Protein AF-A0A4Q4WMJ7-F1 (afdb_monomer)

Solvent-accessible surface area (backbone atoms only — not comparable to full-atom values): 8637 Å² total; per-residue (Å²): 138,85,89,53,65,70,55,54,54,48,56,70,36,98,83,38,89,65,70,65,58,75,47,36,49,35,63,39,84,50,97,87,51,72,43,88,74,19,47,48,56,62,71,62,38,52,53,53,48,64,71,49,46,62,80,73,60,49,77,90,40,89,56,50,65,62,46,46,52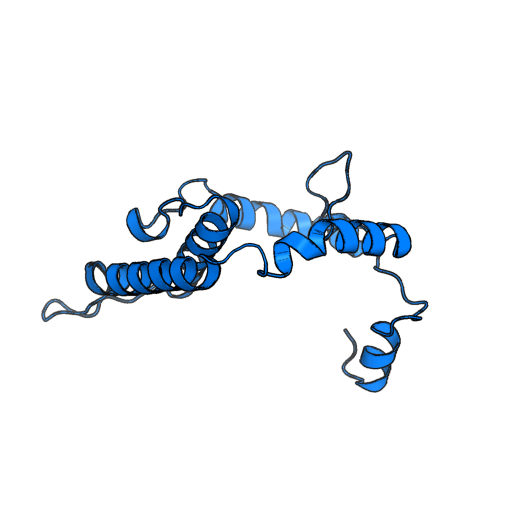,51,42,53,52,48,51,52,48,42,42,60,78,70,36,62,57,53,98,91,44,84,37,86,73,64,60,71,60,49,51,51,26,49,49,54,24,34,54,31,20,68,74,70,77,44,55,77,44,23,58,76,72,69,42,66,82,79,42,58,63,60,52,50,64,66,45,46,64,54,32,52,53,53,32,75,51,134

Structure (mmCIF, N/CA/C/O backbone):
data_AF-A0A4Q4WMJ7-F1
#
_entry.id   AF-A0A4Q4WMJ7-F1
#
loop_
_atom_site.group_PDB
_atom_site.id
_atom_site.type_symbol
_atom_site.label_atom_id
_atom_site.label_alt_id
_atom_site.label_comp_id
_atom_site.label_asym_id
_atom_site.label_entity_id
_atom_site.label_seq_id
_atom_site.pdbx_PDB_ins_code
_atom_site.Cartn_x
_atom_site.Cartn_y
_atom_site.Cartn_z
_atom_site.occupancy
_atom_site.B_iso_or_equiv
_atom_site.auth_seq_id
_atom_site.auth_comp_id
_atom_site.auth_asym_id
_atom_site.auth_atom_id
_atom_site.pdbx_PDB_model_num
ATOM 1 N N . MET A 1 1 ? 7.422 20.428 -10.369 1.00 60.09 1 MET A N 1
ATOM 2 C CA . MET A 1 1 ? 6.353 19.705 -11.099 1.00 60.09 1 MET A CA 1
ATOM 3 C C . MET A 1 1 ? 5.682 20.696 -12.046 1.00 60.09 1 MET A C 1
ATOM 5 O O . MET A 1 1 ? 5.593 21.856 -11.673 1.00 60.09 1 MET A O 1
ATOM 9 N N . THR A 1 2 ? 5.298 20.293 -13.261 1.00 87.50 2 THR A N 1
ATOM 10 C CA . THR A 1 2 ? 4.587 21.162 -14.227 1.00 87.50 2 THR A CA 1
ATOM 11 C C . THR A 1 2 ? 3.075 20.984 -14.086 1.00 87.50 2 THR A C 1
ATOM 13 O O . THR A 1 2 ? 2.624 19.895 -13.742 1.00 87.50 2 THR A O 1
ATOM 16 N N . ASP A 1 3 ? 2.302 22.025 -14.371 1.00 93.94 3 ASP A N 1
ATOM 17 C CA . ASP A 1 3 ? 0.836 22.036 -14.419 1.00 93.94 3 ASP A CA 1
ATOM 18 C C . ASP A 1 3 ? 0.285 22.013 -15.861 1.00 93.94 3 ASP A C 1
ATOM 20 O O . ASP A 1 3 ? -0.927 22.032 -16.064 1.00 93.94 3 ASP A O 1
ATOM 24 N N . TYR A 1 4 ? 1.152 21.940 -16.881 1.00 96.12 4 TYR A N 1
ATOM 25 C CA . TYR A 1 4 ? 0.746 22.028 -18.283 1.00 96.12 4 TYR A CA 1
ATOM 26 C C . TYR A 1 4 ? 0.245 20.675 -18.827 1.00 96.12 4 TYR A C 1
ATOM 28 O O . TYR A 1 4 ? 1.054 19.763 -19.045 1.00 96.12 4 TYR A O 1
ATOM 36 N N . PRO A 1 5 ? -1.054 20.519 -19.161 1.00 95.19 5 PRO A N 1
ATOM 37 C CA . PRO A 1 5 ? -1.620 19.209 -19.493 1.00 95.19 5 PRO A CA 1
ATOM 38 C C . PRO A 1 5 ? -1.005 18.567 -20.738 1.00 95.19 5 PRO A C 1
ATOM 40 O O . PRO A 1 5 ? -0.838 17.348 -20.801 1.00 95.19 5 PRO A O 1
ATOM 43 N N . LYS A 1 6 ? -0.629 19.375 -21.742 1.00 94.19 6 LYS A N 1
ATOM 44 C CA . LYS A 1 6 ? 0.009 18.837 -22.953 1.00 94.19 6 LYS A CA 1
ATOM 45 C C . LYS A 1 6 ? 1.394 18.269 -22.653 1.00 94.19 6 LYS A C 1
ATOM 47 O O . LYS A 1 6 ? 1.765 17.274 -23.267 1.00 94.19 6 LYS A O 1
ATOM 52 N N . LEU A 1 7 ? 2.138 18.873 -21.722 1.00 93.12 7 LEU A N 1
ATOM 53 C CA . LEU A 1 7 ? 3.448 18.363 -21.327 1.00 93.12 7 LEU A CA 1
ATOM 54 C C . LEU A 1 7 ? 3.297 17.057 -20.549 1.00 93.12 7 LEU A C 1
ATOM 56 O O . LEU A 1 7 ? 3.963 16.096 -20.908 1.00 93.12 7 LEU A O 1
ATOM 60 N N . ILE A 1 8 ? 2.358 16.979 -19.600 1.00 93.00 8 ILE A N 1
ATOM 61 C CA . ILE A 1 8 ? 2.040 15.733 -18.876 1.00 93.00 8 ILE A CA 1
ATOM 62 C C . ILE A 1 8 ? 1.688 14.608 -19.860 1.00 93.00 8 ILE A C 1
ATOM 64 O O . ILE A 1 8 ? 2.243 13.512 -19.795 1.00 93.00 8 ILE A O 1
ATOM 68 N N . ARG A 1 9 ? 0.816 14.891 -20.838 1.00 92.56 9 ARG A N 1
ATOM 69 C CA . ARG A 1 9 ? 0.464 13.922 -21.885 1.00 92.56 9 ARG A CA 1
ATOM 70 C C . ARG A 1 9 ? 1.684 13.482 -22.698 1.00 92.56 9 ARG A C 1
ATOM 72 O O . ARG A 1 9 ? 1.782 12.307 -23.040 1.00 92.56 9 ARG A O 1
ATOM 79 N N . ASN A 1 10 ? 2.580 14.409 -23.033 1.00 92.19 10 ASN A N 1
ATOM 80 C CA . ASN A 1 10 ? 3.783 14.104 -23.799 1.00 92.19 10 ASN A CA 1
ATOM 81 C C . ASN A 1 10 ? 4.748 13.219 -22.994 1.00 92.19 10 ASN A C 1
ATOM 83 O O . ASN A 1 10 ? 5.159 12.164 -23.480 1.00 92.19 10 ASN A O 1
ATOM 87 N N . THR A 1 11 ? 5.039 13.595 -21.744 1.00 92.06 11 THR A N 1
ATOM 88 C CA . THR A 1 11 ? 5.970 12.864 -20.872 1.00 92.06 11 THR A CA 1
ATOM 89 C C . THR A 1 11 ? 5.471 11.463 -20.535 1.00 92.06 11 THR A C 1
ATOM 91 O O . THR A 1 11 ? 6.287 10.557 -20.402 1.00 92.06 11 THR A O 1
ATOM 94 N N . SER A 1 12 ? 4.152 11.262 -20.445 1.00 90.31 12 SER A N 1
ATOM 95 C CA . SER A 1 12 ? 3.523 9.961 -20.172 1.00 90.31 12 SER A CA 1
ATOM 96 C C . SER A 1 12 ? 3.188 9.138 -21.426 1.00 90.31 12 SER A C 1
ATOM 98 O O . SER A 1 12 ? 2.535 8.101 -21.317 1.00 90.31 12 SER A O 1
ATOM 100 N N . SER A 1 13 ? 3.576 9.583 -22.626 1.00 91.06 13 SER A N 1
ATOM 101 C CA . SER A 1 13 ? 3.253 8.869 -23.868 1.00 91.06 13 SER A CA 1
ATOM 102 C C . SER A 1 13 ? 4.088 7.592 -24.054 1.00 91.06 13 SER A C 1
ATOM 104 O O . SER A 1 13 ? 5.240 7.522 -23.641 1.00 91.06 13 SER A O 1
ATOM 106 N N . VAL A 1 14 ? 3.530 6.588 -24.745 1.00 85.25 14 VAL A N 1
ATOM 107 C CA . VAL A 1 14 ? 4.175 5.272 -24.986 1.00 85.25 14 VAL A CA 1
ATOM 108 C C . VAL A 1 14 ? 5.529 5.379 -25.708 1.00 85.25 14 VAL A C 1
ATOM 110 O O . VAL A 1 14 ? 6.361 4.489 -25.597 1.00 85.25 14 VAL A O 1
ATOM 113 N N . ARG A 1 15 ? 5.760 6.460 -26.461 1.00 85.12 15 ARG A N 1
ATOM 114 C CA . ARG A 1 15 ? 7.013 6.715 -27.197 1.00 85.12 15 ARG A CA 1
ATOM 115 C C . ARG A 1 15 ? 7.745 7.954 -26.683 1.00 85.12 15 ARG A C 1
ATOM 117 O O . ARG A 1 15 ? 8.503 8.578 -27.420 1.00 85.12 15 ARG A O 1
ATOM 124 N N . SER A 1 16 ? 7.463 8.338 -25.442 1.00 89.25 16 SER A N 1
ATOM 125 C CA . SER A 1 16 ? 8.146 9.433 -24.772 1.00 89.25 16 SER A CA 1
ATOM 126 C C . SER A 1 16 ? 9.643 9.141 -24.693 1.00 89.25 16 SER A C 1
ATOM 128 O O . SER A 1 16 ? 10.052 8.035 -24.349 1.00 89.25 16 SER A O 1
ATOM 130 N N . THR A 1 17 ? 10.465 10.144 -24.989 1.00 89.06 17 THR A N 1
ATOM 131 C CA . THR A 1 17 ? 11.917 10.082 -24.765 1.00 89.06 17 THR A CA 1
ATOM 132 C C . THR A 1 17 ? 12.297 10.507 -23.346 1.00 89.06 17 THR A C 1
ATOM 134 O O . THR A 1 17 ? 13.477 10.506 -23.000 1.00 89.06 17 THR A O 1
ATOM 137 N N . TYR A 1 18 ? 11.324 10.915 -22.523 1.00 89.38 18 TYR A N 1
ATOM 138 C CA . TYR A 1 18 ? 11.565 11.254 -21.125 1.00 89.38 18 TYR A CA 1
ATOM 139 C C . TYR A 1 18 ? 11.767 9.981 -20.309 1.00 89.38 18 TYR A C 1
ATOM 141 O O . TYR A 1 18 ? 10.935 9.077 -20.333 1.00 89.38 18 TYR A O 1
ATOM 149 N N . VAL A 1 19 ? 12.853 9.948 -19.541 1.00 90.06 19 VAL A N 1
ATOM 150 C CA . VAL A 1 19 ? 13.189 8.840 -18.642 1.00 90.06 19 VAL A CA 1
ATOM 151 C C . VAL A 1 19 ? 12.987 9.238 -17.184 1.00 90.06 19 VAL A C 1
ATOM 153 O O . VAL A 1 19 ? 12.949 10.422 -16.838 1.00 90.06 19 VAL A O 1
ATOM 156 N N . ARG A 1 20 ? 12.885 8.237 -16.307 1.00 90.12 20 ARG A N 1
ATOM 157 C CA . ARG A 1 20 ? 12.856 8.461 -14.858 1.00 90.12 20 ARG A CA 1
ATOM 158 C C . ARG A 1 20 ? 14.174 9.077 -14.380 1.00 90.12 20 ARG A C 1
ATOM 160 O O . ARG A 1 20 ? 15.266 8.632 -14.747 1.00 90.12 20 ARG A O 1
ATOM 167 N N . SER A 1 21 ? 14.063 10.100 -13.538 1.00 90.69 21 SER A N 1
ATOM 168 C CA . SER A 1 21 ? 15.205 10.809 -12.957 1.00 90.69 21 SER A CA 1
ATOM 169 C C . SER A 1 21 ? 15.998 9.933 -11.979 1.00 90.69 21 SER A C 1
ATOM 171 O O . SER A 1 21 ? 15.528 8.883 -11.540 1.00 90.69 21 SER A O 1
ATOM 173 N N . GLY A 1 22 ? 17.204 10.389 -11.616 1.00 90.38 22 GLY A N 1
ATOM 174 C CA . GLY A 1 22 ? 18.026 9.764 -10.570 1.00 90.38 22 GLY A CA 1
ATOM 175 C C . GLY A 1 22 ? 17.316 9.649 -9.222 1.00 90.38 22 GLY A C 1
ATOM 176 O O . GLY A 1 22 ? 17.499 8.650 -8.538 1.00 90.38 22 GLY A O 1
ATOM 177 N N . TRP A 1 23 ? 16.412 10.588 -8.932 1.00 91.69 23 TRP A N 1
ATOM 178 C CA . TRP A 1 23 ? 15.567 10.629 -7.735 1.00 91.69 23 TRP A CA 1
ATOM 179 C C . TRP A 1 23 ? 14.868 9.293 -7.430 1.00 91.69 23 TRP A C 1
ATOM 181 O O . TRP A 1 23 ? 14.808 8.871 -6.281 1.00 91.69 23 TRP A O 1
ATOM 191 N N . TYR A 1 24 ? 14.409 8.569 -8.460 1.00 91.88 24 TYR A N 1
ATOM 192 C CA . TYR A 1 24 ? 13.753 7.266 -8.283 1.00 91.88 24 TYR A CA 1
ATOM 193 C C . TYR A 1 24 ? 14.672 6.207 -7.654 1.00 91.88 24 TYR A C 1
ATOM 195 O O . TYR A 1 24 ? 14.183 5.280 -7.015 1.00 91.88 24 TYR A O 1
ATOM 203 N N . GLY A 1 25 ? 15.995 6.355 -7.774 1.00 91.50 25 GLY A N 1
ATOM 204 C CA . GLY A 1 25 ? 16.970 5.461 -7.148 1.00 91.50 25 GLY A CA 1
ATOM 205 C C . GLY A 1 25 ? 16.874 5.429 -5.621 1.00 91.50 25 GLY A C 1
ATOM 206 O O . GLY A 1 25 ? 17.217 4.418 -5.017 1.00 91.50 25 GLY A O 1
ATOM 207 N N . ALA A 1 26 ? 16.336 6.476 -4.989 1.00 91.50 26 ALA A N 1
ATOM 208 C CA . ALA A 1 26 ? 16.134 6.505 -3.544 1.00 91.50 26 ALA A CA 1
ATOM 209 C C . ALA A 1 26 ? 15.101 5.480 -3.047 1.00 91.50 26 ALA A C 1
ATOM 211 O O . ALA A 1 26 ? 15.145 5.083 -1.885 1.00 91.50 26 ALA A O 1
ATOM 212 N N . ALA A 1 27 ? 14.207 5.012 -3.925 1.00 90.31 27 ALA A N 1
ATOM 213 C CA . ALA A 1 27 ? 13.246 3.956 -3.615 1.00 90.31 27 ALA A CA 1
ATOM 214 C C . ALA A 1 27 ? 13.878 2.551 -3.570 1.00 90.31 27 ALA A C 1
ATOM 216 O O . ALA A 1 27 ? 13.170 1.568 -3.351 1.00 90.31 27 ALA A O 1
ATOM 217 N N . ARG A 1 28 ? 15.189 2.424 -3.815 1.00 90.69 28 ARG A N 1
ATOM 218 C CA . ARG A 1 28 ? 15.896 1.148 -3.745 1.00 90.69 28 ARG A CA 1
ATOM 219 C C . ARG A 1 28 ? 16.061 0.717 -2.285 1.00 90.69 28 ARG A C 1
ATOM 221 O O . ARG A 1 28 ? 16.773 1.363 -1.517 1.00 90.69 28 ARG A O 1
ATOM 228 N N . LEU A 1 29 ? 15.410 -0.390 -1.932 1.00 84.06 29 LEU A N 1
ATOM 229 C CA . LEU A 1 29 ? 15.462 -0.976 -0.590 1.00 84.06 29 LEU A CA 1
ATOM 230 C C . LEU A 1 29 ? 16.581 -2.021 -0.450 1.00 84.06 29 LEU A C 1
ATOM 232 O O . LEU A 1 29 ? 17.227 -2.078 0.592 1.00 84.06 29 LEU A O 1
ATOM 236 N N . ASP A 1 30 ? 16.837 -2.807 -1.501 1.00 86.94 30 ASP A N 1
ATOM 237 C CA . ASP A 1 30 ? 17.949 -3.761 -1.568 1.00 86.94 30 ASP A CA 1
ATOM 238 C C . ASP A 1 30 ? 19.190 -3.077 -2.176 1.00 86.94 30 ASP A C 1
ATOM 240 O O . ASP A 1 30 ? 19.086 -2.486 -3.247 1.00 86.94 30 ASP A O 1
ATOM 244 N N . PRO A 1 31 ? 20.374 -3.103 -1.540 1.00 85.94 31 PRO A N 1
ATOM 245 C CA . PRO A 1 31 ? 21.553 -2.414 -2.070 1.00 85.94 31 PRO A CA 1
ATOM 246 C C . PRO A 1 31 ? 22.082 -2.991 -3.395 1.00 85.94 31 PRO A C 1
ATOM 248 O O . PRO A 1 31 ? 22.813 -2.289 -4.099 1.00 85.94 31 PRO A O 1
ATOM 251 N N . TYR A 1 32 ? 21.737 -4.233 -3.733 1.00 90.94 32 TYR A N 1
ATOM 252 C CA . TYR A 1 32 ? 22.227 -4.961 -4.900 1.00 90.94 32 TYR A CA 1
ATOM 253 C C . TYR A 1 32 ? 21.237 -4.946 -6.065 1.00 90.94 32 TYR A C 1
ATOM 255 O O . TYR A 1 32 ? 21.671 -4.882 -7.216 1.00 90.94 32 TYR A O 1
ATOM 263 N N . ASP A 1 33 ? 19.934 -4.946 -5.776 1.00 90.50 33 ASP A N 1
ATOM 264 C CA . ASP A 1 33 ? 18.887 -5.098 -6.786 1.00 90.50 33 ASP A CA 1
ATOM 265 C C . ASP A 1 33 ? 17.890 -3.928 -6.824 1.00 90.50 33 ASP A C 1
ATOM 267 O O . ASP A 1 33 ? 17.468 -3.369 -5.811 1.00 90.50 33 ASP A O 1
ATOM 271 N N . ASP A 1 34 ? 17.467 -3.564 -8.038 1.00 92.38 34 ASP A N 1
ATOM 272 C CA . ASP A 1 34 ? 16.397 -2.590 -8.245 1.00 92.38 34 ASP A CA 1
ATOM 273 C C . ASP A 1 34 ? 15.012 -3.235 -8.148 1.00 92.38 34 ASP A C 1
ATOM 275 O O . ASP A 1 34 ? 14.746 -4.300 -8.706 1.00 92.38 34 ASP A O 1
ATOM 279 N N . ILE A 1 35 ? 14.083 -2.513 -7.521 1.00 92.44 35 ILE A N 1
ATOM 280 C CA . ILE A 1 35 ? 12.660 -2.854 -7.527 1.00 92.44 35 ILE A CA 1
ATOM 281 C C . ILE A 1 35 ? 11.924 -2.059 -8.607 1.00 92.44 35 ILE A C 1
ATOM 283 O O . ILE A 1 35 ? 12.432 -1.079 -9.152 1.00 92.44 35 ILE A O 1
ATOM 287 N N . MET A 1 36 ? 10.670 -2.426 -8.884 1.00 93.00 36 MET A N 1
ATOM 288 C CA . MET A 1 36 ? 9.836 -1.742 -9.884 1.00 93.00 36 MET A CA 1
ATOM 289 C C . MET A 1 36 ? 9.760 -0.211 -9.676 1.00 93.00 36 MET A C 1
ATOM 291 O O . MET A 1 36 ? 9.677 0.555 -10.641 1.00 93.00 36 MET A O 1
ATOM 295 N N . ALA A 1 37 ? 9.813 0.241 -8.419 1.00 91.50 37 ALA A N 1
ATOM 296 C CA . ALA A 1 37 ? 9.798 1.657 -8.060 1.00 91.50 37 ALA A CA 1
ATOM 297 C C . ALA A 1 37 ? 11.125 2.383 -8.360 1.00 91.50 37 ALA A C 1
ATOM 299 O O . ALA A 1 37 ? 11.083 3.537 -8.784 1.00 91.50 37 ALA A O 1
ATOM 300 N N . SER A 1 38 ? 12.279 1.724 -8.196 1.00 93.56 38 SER A N 1
ATOM 301 C CA . SER A 1 38 ? 13.606 2.332 -8.385 1.00 93.56 38 SER A CA 1
ATOM 302 C C . SER A 1 38 ? 14.194 2.136 -9.783 1.00 93.56 38 SER A C 1
ATOM 304 O O . SER A 1 38 ? 15.064 2.902 -10.197 1.00 93.56 38 SER A O 1
ATOM 306 N N . LEU A 1 39 ? 13.696 1.156 -10.544 1.00 94.31 39 LEU A N 1
ATOM 307 C CA . LEU A 1 39 ? 14.190 0.830 -11.880 1.00 94.31 39 LEU A CA 1
ATOM 308 C C . LEU A 1 39 ? 13.916 1.968 -12.880 1.00 94.31 39 LEU A C 1
ATOM 310 O O . LEU A 1 39 ? 12.767 2.338 -13.145 1.00 94.31 39 LEU A O 1
ATOM 314 N N . ARG A 1 40 ? 14.997 2.529 -13.438 1.00 92.56 40 ARG A N 1
ATOM 315 C CA . ARG A 1 40 ? 14.967 3.701 -14.337 1.00 92.56 40 ARG A CA 1
ATOM 316 C C . ARG A 1 40 ? 15.062 3.352 -15.819 1.00 92.56 40 ARG A C 1
ATOM 318 O O . ARG A 1 40 ? 14.545 4.106 -16.645 1.00 92.56 40 ARG A O 1
ATOM 325 N N . ASP A 1 41 ? 15.720 2.242 -16.152 1.00 92.19 41 ASP A N 1
ATOM 326 C CA . ASP A 1 41 ? 15.789 1.757 -17.529 1.00 92.19 41 ASP A CA 1
ATOM 327 C C . ASP A 1 41 ? 14.384 1.365 -17.997 1.00 92.19 41 ASP A C 1
ATOM 329 O O . ASP A 1 41 ? 13.739 0.500 -17.406 1.00 92.19 41 ASP A O 1
ATOM 333 N N . THR A 1 42 ? 13.886 2.041 -19.032 1.00 91.00 42 THR A N 1
ATOM 334 C CA . THR A 1 42 ? 12.486 1.907 -19.459 1.00 91.00 42 THR A CA 1
ATOM 335 C C . THR A 1 42 ? 12.199 0.523 -20.036 1.00 91.00 42 THR A C 1
ATOM 337 O O . THR A 1 42 ? 11.159 -0.054 -19.734 1.00 91.00 42 THR A O 1
ATOM 340 N N . ALA A 1 43 ? 13.133 -0.056 -20.796 1.00 92.00 43 ALA A N 1
ATOM 341 C CA . ALA A 1 43 ? 12.943 -1.376 -21.392 1.00 92.00 43 ALA A CA 1
ATOM 342 C C . ALA A 1 43 ? 12.932 -2.483 -20.323 1.00 92.00 43 ALA A C 1
ATOM 344 O O . ALA A 1 43 ? 12.083 -3.377 -20.348 1.00 92.00 43 ALA A O 1
ATOM 345 N N . ALA A 1 44 ? 13.842 -2.413 -19.350 1.00 94.00 44 ALA A N 1
ATOM 346 C CA . ALA A 1 44 ? 13.877 -3.312 -18.205 1.00 94.00 44 ALA A CA 1
ATOM 347 C C . ALA A 1 44 ? 12.644 -3.126 -17.312 1.00 94.00 44 ALA A C 1
ATOM 349 O O . ALA A 1 44 ? 12.063 -4.115 -16.861 1.00 94.00 44 ALA A O 1
ATOM 350 N N . HIS A 1 45 ? 12.212 -1.879 -17.100 1.00 93.94 45 HIS A N 1
ATOM 351 C CA . HIS A 1 45 ? 10.998 -1.554 -16.360 1.00 93.94 45 HIS A CA 1
ATOM 352 C C . HIS A 1 45 ? 9.761 -2.168 -17.024 1.00 93.94 45 HIS A C 1
ATOM 354 O O . HIS A 1 45 ? 9.001 -2.877 -16.367 1.00 93.94 45 HIS A O 1
ATOM 360 N N . ASP A 1 46 ? 9.573 -1.974 -18.327 1.00 92.56 46 ASP A N 1
ATOM 361 C CA . ASP A 1 46 ? 8.441 -2.550 -19.057 1.00 92.56 46 ASP A CA 1
ATOM 362 C C . ASP A 1 46 ? 8.469 -4.078 -19.039 1.00 92.56 46 ASP A C 1
ATOM 364 O O . ASP A 1 46 ? 7.434 -4.717 -18.843 1.00 92.56 46 ASP A O 1
ATOM 368 N N . LYS A 1 47 ? 9.660 -4.679 -19.146 1.00 94.81 47 LYS A N 1
ATOM 369 C CA . LYS A 1 47 ? 9.834 -6.128 -19.011 1.00 94.81 47 LYS A CA 1
ATOM 370 C C . LYS A 1 47 ? 9.446 -6.628 -17.618 1.00 94.81 47 LYS A C 1
ATOM 372 O O . LYS A 1 47 ? 8.774 -7.653 -17.520 1.00 94.81 47 LYS A O 1
ATOM 377 N N . LEU A 1 48 ? 9.859 -5.948 -16.546 1.00 94.19 48 LEU A N 1
ATOM 378 C CA . LEU A 1 48 ? 9.503 -6.331 -15.175 1.00 94.19 48 LEU A CA 1
ATOM 379 C C . LEU A 1 48 ? 8.002 -6.143 -14.919 1.00 94.19 48 LEU A C 1
ATOM 381 O O . LEU A 1 48 ? 7.360 -7.045 -14.389 1.00 94.19 48 LEU A O 1
ATOM 385 N N . LYS A 1 49 ? 7.425 -5.033 -15.388 1.00 93.38 49 LYS A N 1
ATOM 386 C CA . LYS A 1 49 ? 5.985 -4.773 -15.314 1.00 93.38 49 LYS A CA 1
ATOM 387 C C . LYS A 1 49 ? 5.181 -5.841 -16.052 1.00 93.38 49 LYS A C 1
ATOM 389 O O . LYS A 1 49 ? 4.183 -6.313 -15.528 1.00 93.38 49 LYS A O 1
ATOM 394 N N . ALA A 1 50 ? 5.610 -6.249 -17.245 1.00 94.06 50 ALA A N 1
ATOM 395 C CA . ALA A 1 50 ? 4.940 -7.305 -18.000 1.00 94.06 50 ALA A CA 1
ATOM 396 C C . ALA A 1 50 ? 4.959 -8.653 -17.261 1.00 94.06 50 ALA A C 1
ATOM 398 O O . ALA A 1 50 ? 3.979 -9.389 -17.326 1.00 94.06 50 ALA A O 1
ATOM 399 N N . LYS A 1 51 ? 6.041 -8.960 -16.528 1.00 93.00 51 LYS A N 1
ATOM 400 C CA . LYS A 1 51 ? 6.137 -10.182 -15.714 1.00 93.00 51 LYS A CA 1
ATOM 401 C C . LYS A 1 51 ? 5.161 -10.191 -14.539 1.00 93.00 51 LYS A C 1
ATOM 403 O O . LYS A 1 51 ? 4.631 -11.248 -14.232 1.00 93.00 51 LYS A O 1
ATOM 408 N N . THR A 1 52 ? 4.938 -9.048 -13.891 1.00 91.00 52 THR A N 1
ATOM 409 C CA . THR A 1 52 ? 4.066 -8.957 -12.707 1.00 91.00 52 THR A CA 1
ATOM 410 C C . THR A 1 52 ? 2.620 -8.597 -13.046 1.00 91.00 52 THR A C 1
ATOM 412 O O . THR A 1 52 ? 1.734 -8.810 -12.228 1.00 91.00 52 THR A O 1
ATOM 415 N N . ALA A 1 53 ? 2.344 -8.080 -14.249 1.00 90.06 53 ALA A N 1
ATOM 416 C CA . ALA A 1 53 ? 1.021 -7.595 -14.651 1.00 90.06 53 ALA A CA 1
ATOM 417 C C . ALA A 1 53 ? -0.101 -8.627 -14.476 1.00 90.06 53 ALA A C 1
ATOM 419 O O . ALA A 1 53 ? -1.234 -8.244 -14.199 1.00 90.06 53 ALA A O 1
ATOM 420 N N . PHE A 1 54 ? 0.208 -9.914 -14.638 1.00 85.44 54 PHE A N 1
ATOM 421 C CA . PHE A 1 54 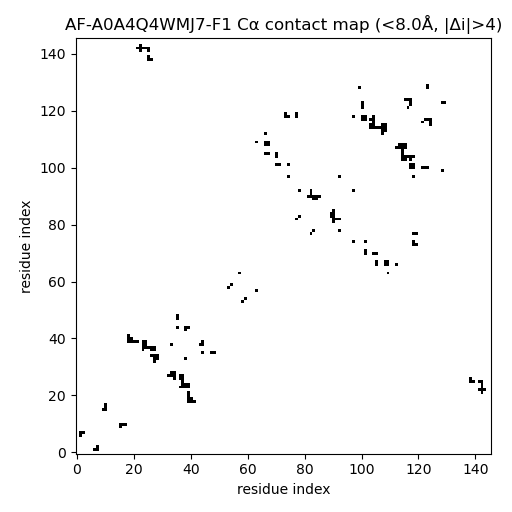? -0.762 -10.991 -14.485 1.00 85.44 54 PHE A CA 1
ATOM 422 C C . PHE A 1 54 ? -1.301 -11.094 -13.052 1.00 85.44 54 PHE A C 1
ATOM 424 O O . PHE A 1 54 ? -2.515 -11.164 -12.868 1.00 85.44 54 PHE A O 1
ATOM 431 N N . ASP A 1 55 ? -0.428 -10.981 -12.049 1.00 81.12 55 ASP A N 1
ATOM 432 C CA . ASP A 1 55 ? -0.813 -11.048 -10.633 1.00 81.12 55 ASP A CA 1
ATOM 433 C C . ASP A 1 55 ? -1.697 -9.857 -10.228 1.00 81.12 55 ASP A C 1
ATOM 435 O O . ASP A 1 55 ? -2.588 -9.979 -9.390 1.00 81.12 55 ASP A O 1
ATOM 439 N N . TYR A 1 56 ? -1.509 -8.708 -10.884 1.00 82.88 56 TYR A N 1
ATOM 440 C CA . TYR A 1 56 ? -2.323 -7.505 -10.680 1.00 82.88 56 TYR A CA 1
ATOM 441 C C . TYR A 1 56 ? -3.575 -7.442 -11.566 1.00 82.88 56 TYR A C 1
ATOM 443 O O . TYR A 1 56 ? -4.382 -6.526 -11.412 1.00 82.88 56 TYR A O 1
ATOM 451 N N . ALA A 1 57 ? -3.767 -8.386 -12.493 1.00 83.19 57 ALA A N 1
ATOM 452 C CA . ALA A 1 57 ? -4.932 -8.397 -13.378 1.00 83.19 57 ALA A CA 1
ATOM 453 C C . ALA A 1 57 ? -6.209 -8.885 -12.674 1.00 83.19 57 ALA A C 1
ATOM 455 O O . ALA A 1 57 ? -7.294 -8.772 -13.242 1.00 83.19 57 ALA A O 1
ATOM 456 N N . GLY A 1 58 ? -6.091 -9.482 -11.481 1.00 76.12 58 GLY A N 1
ATOM 457 C CA . GLY A 1 58 ? -7.211 -9.995 -10.681 1.00 76.12 58 GLY A CA 1
ATOM 458 C C . GLY A 1 58 ? -7.910 -11.233 -11.258 1.00 76.12 58 GLY A C 1
ATOM 459 O O . GLY A 1 58 ? -8.634 -11.910 -10.537 1.00 76.12 58 GLY A O 1
ATOM 460 N N . LYS A 1 59 ? -7.664 -11.576 -12.529 1.00 80.81 59 LYS A N 1
ATOM 461 C CA . LYS A 1 59 ? -8.324 -12.680 -13.243 1.00 80.81 59 LYS A CA 1
ATOM 462 C C . LYS A 1 59 ? -8.142 -14.042 -12.566 1.00 80.81 59 LYS A C 1
ATOM 464 O O . LYS A 1 59 ? -9.077 -14.834 -12.550 1.00 80.81 59 LYS A O 1
ATOM 469 N N . GLU A 1 60 ? -6.974 -14.290 -11.982 1.00 81.94 60 GLU A N 1
ATOM 470 C CA . GLU A 1 60 ? -6.675 -15.538 -11.265 1.00 81.94 60 GLU A CA 1
ATOM 471 C C . GLU A 1 60 ? -6.950 -15.456 -9.758 1.00 81.94 60 GLU A C 1
ATOM 473 O O . GLU A 1 60 ? -6.575 -16.358 -9.012 1.00 81.94 60 GLU A O 1
ATOM 478 N N . ASN A 1 61 ? -7.621 -14.399 -9.288 1.00 83.94 61 ASN A N 1
ATOM 479 C CA . ASN A 1 61 ? -8.051 -14.284 -7.899 1.00 83.94 61 ASN A CA 1
ATOM 480 C C . ASN A 1 61 ? -9.582 -14.158 -7.805 1.00 83.94 61 ASN A C 1
ATOM 482 O O . ASN A 1 61 ? -10.099 -13.072 -7.536 1.00 83.94 61 ASN A O 1
ATOM 486 N N . PRO A 1 62 ? -10.335 -15.265 -7.978 1.00 86.62 62 PRO A N 1
ATOM 487 C CA . PRO A 1 62 ? -11.793 -15.261 -7.831 1.00 86.62 62 PRO A CA 1
ATOM 488 C C . PRO A 1 62 ? -12.268 -14.814 -6.443 1.00 86.62 62 PRO A C 1
ATOM 490 O O . PRO A 1 62 ? -13.413 -14.406 -6.283 1.00 86.62 62 PRO A O 1
ATOM 493 N N . ALA A 1 63 ? -11.399 -14.905 -5.432 1.00 88.81 63 ALA A N 1
ATOM 494 C CA . ALA A 1 63 ? -11.689 -14.511 -4.060 1.00 88.81 63 ALA A CA 1
ATOM 495 C C . ALA A 1 63 ? -11.339 -13.042 -3.764 1.00 88.81 63 ALA A C 1
ATOM 497 O O . ALA A 1 63 ? -11.465 -12.627 -2.614 1.00 88.81 63 ALA A O 1
ATOM 498 N N . LEU A 1 64 ? -10.900 -12.259 -4.758 1.00 91.50 64 LEU A N 1
ATOM 499 C CA . LEU A 1 64 ? -10.457 -10.876 -4.568 1.00 91.50 64 LEU A CA 1
ATOM 500 C C . LEU A 1 64 ? -11.547 -10.012 -3.923 1.00 91.50 64 LEU A C 1
ATOM 502 O O . LEU A 1 64 ? -11.307 -9.412 -2.878 1.00 91.50 64 LEU A O 1
ATOM 506 N N . GLU A 1 65 ? -12.742 -9.989 -4.517 1.00 93.00 65 GLU A N 1
ATOM 507 C CA . GLU A 1 65 ? -13.877 -9.204 -4.013 1.00 93.00 65 GLU A CA 1
ATOM 508 C C . GLU A 1 65 ? -14.279 -9.663 -2.609 1.00 93.00 65 GLU A C 1
ATOM 510 O O . GLU A 1 65 ? -14.294 -8.862 -1.681 1.00 93.00 65 GLU A O 1
ATOM 515 N N . ALA A 1 66 ? -14.477 -10.971 -2.417 1.00 94.88 66 ALA A N 1
ATOM 516 C CA . ALA A 1 66 ? -14.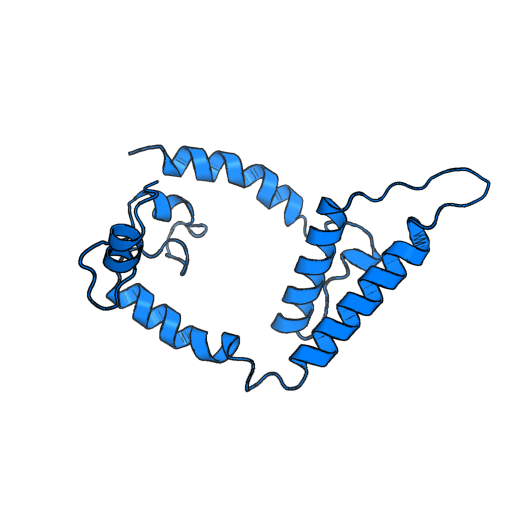839 -11.534 -1.117 1.00 94.88 66 ALA A CA 1
ATOM 517 C C . ALA A 1 66 ? -13.776 -11.269 -0.030 1.00 94.88 66 ALA A C 1
ATOM 519 O O . ALA A 1 66 ? -14.106 -11.073 1.139 1.00 94.88 66 ALA A O 1
ATOM 520 N N . GLY A 1 67 ? -12.493 -11.262 -0.403 1.00 95.38 67 GLY A N 1
ATOM 521 C CA . GLY A 1 67 ? -11.384 -10.949 0.492 1.00 95.38 67 GLY A CA 1
ATOM 522 C C . GLY A 1 67 ? -11.347 -9.476 0.894 1.00 95.38 67 GLY A C 1
ATOM 523 O O . GLY A 1 67 ? -11.047 -9.178 2.047 1.00 95.38 67 GLY A O 1
ATOM 524 N N . ILE A 1 68 ? -11.677 -8.559 -0.018 1.00 96.44 68 ILE A N 1
ATOM 525 C CA . ILE A 1 68 ? -11.816 -7.131 0.297 1.00 96.44 68 ILE A CA 1
ATOM 526 C C . ILE A 1 68 ? -13.051 -6.909 1.175 1.00 96.44 68 ILE A C 1
ATOM 528 O O . ILE A 1 68 ? -12.946 -6.244 2.206 1.00 96.44 68 ILE A O 1
ATOM 532 N N . ASP A 1 69 ? -14.188 -7.517 0.829 1.00 97.75 69 ASP A N 1
ATOM 533 C CA . ASP A 1 69 ? -15.433 -7.425 1.597 1.00 97.75 69 ASP A CA 1
ATOM 534 C C . ASP A 1 69 ? -15.242 -7.884 3.045 1.00 97.75 69 ASP A C 1
ATOM 536 O O . ASP A 1 69 ? -15.720 -7.231 3.978 1.00 97.75 69 ASP A O 1
ATOM 540 N N . SER A 1 70 ? -14.478 -8.961 3.264 1.00 97.38 70 SER A N 1
ATOM 541 C CA . SER A 1 70 ? -14.170 -9.419 4.619 1.00 97.38 70 SER A CA 1
ATOM 542 C C . SER A 1 70 ? -13.347 -8.392 5.404 1.00 97.38 70 SER A C 1
ATOM 544 O O . SER A 1 70 ? -13.590 -8.204 6.595 1.00 97.38 70 SER A O 1
ATOM 546 N N . GLN A 1 71 ? -12.413 -7.681 4.758 1.00 98.12 71 GLN A N 1
ATOM 547 C CA . GLN A 1 71 ? -11.650 -6.620 5.424 1.00 98.12 71 GLN A CA 1
ATOM 548 C C . GLN A 1 71 ? -12.492 -5.367 5.683 1.00 98.12 71 GLN A C 1
ATOM 550 O O . GLN A 1 71 ? -12.314 -4.719 6.714 1.00 98.12 71 GLN A O 1
ATOM 555 N N . VAL A 1 72 ? -13.437 -5.032 4.797 1.00 98.38 72 VAL A N 1
ATOM 556 C CA . VAL A 1 72 ? -14.398 -3.941 5.030 1.00 98.38 72 VAL A CA 1
ATOM 557 C C . VAL A 1 72 ? -15.272 -4.265 6.240 1.00 98.38 72 VAL A C 1
ATOM 559 O O . VAL A 1 72 ? -15.446 -3.418 7.118 1.00 98.38 72 VAL A O 1
ATOM 562 N N . ALA A 1 73 ? -15.768 -5.500 6.340 1.00 98.12 73 ALA A N 1
ATOM 563 C CA . ALA A 1 73 ? -16.509 -5.960 7.509 1.00 98.12 73 ALA A CA 1
ATOM 564 C C . ALA A 1 73 ? -15.660 -5.884 8.792 1.00 98.12 73 ALA A C 1
ATOM 566 O O . ALA A 1 73 ? -16.140 -5.370 9.803 1.00 98.12 73 ALA A O 1
ATOM 567 N N . GLY A 1 74 ? -14.391 -6.306 8.736 1.00 97.44 74 GLY A N 1
ATOM 568 C CA . GLY A 1 74 ? -13.446 -6.195 9.853 1.00 97.44 74 GLY A CA 1
ATOM 569 C C . GLY A 1 74 ? -13.191 -4.747 10.289 1.00 97.44 74 GLY A C 1
ATOM 570 O O . GLY A 1 74 ? -13.180 -4.447 11.481 1.00 97.44 74 GLY A O 1
ATOM 571 N N . MET A 1 75 ? -13.073 -3.814 9.340 1.00 98.12 75 MET A N 1
ATOM 572 C CA . MET A 1 75 ? -12.944 -2.382 9.632 1.00 98.12 75 MET A CA 1
ATOM 573 C C . MET A 1 75 ? -14.199 -1.827 10.320 1.00 98.12 75 MET A C 1
ATOM 575 O O . MET A 1 75 ? -14.096 -1.079 11.293 1.00 98.12 75 MET A O 1
ATOM 579 N N . VAL A 1 76 ? -15.393 -2.202 9.850 1.00 98.06 76 VAL A N 1
ATOM 580 C CA . VAL A 1 76 ? -16.660 -1.800 10.481 1.00 98.06 76 VAL A CA 1
ATOM 581 C C . VAL A 1 76 ? -16.761 -2.350 11.903 1.00 98.06 76 VAL A C 1
ATOM 583 O O . VAL A 1 76 ? -17.164 -1.621 12.812 1.00 98.06 76 VAL A O 1
ATOM 586 N N . ASP A 1 77 ? -16.388 -3.610 12.113 1.00 97.56 77 ASP A N 1
ATOM 587 C CA . ASP A 1 77 ? -16.376 -4.227 13.438 1.00 97.56 77 ASP A CA 1
ATOM 588 C C . ASP A 1 77 ? -15.385 -3.533 14.387 1.00 97.56 77 ASP A C 1
ATOM 590 O O . ASP A 1 77 ? -15.748 -3.163 15.502 1.00 97.56 77 ASP A O 1
ATOM 594 N N . TYR A 1 78 ? -14.172 -3.234 13.918 1.00 97.31 78 TYR A N 1
ATOM 595 C CA . TYR A 1 78 ? -13.182 -2.439 14.649 1.00 97.31 78 TYR A CA 1
ATOM 596 C C . TYR A 1 78 ? -13.740 -1.083 15.123 1.00 97.31 78 TYR A C 1
ATOM 598 O O . TYR A 1 78 ? -13.636 -0.739 16.307 1.00 97.31 78 TYR A O 1
ATOM 606 N N . ILE A 1 79 ? -14.415 -0.342 14.233 1.00 97.12 79 ILE A N 1
ATOM 607 C CA . ILE A 1 79 ? -15.077 0.925 14.583 1.00 97.12 79 ILE A CA 1
ATOM 608 C C . ILE A 1 79 ? -16.156 0.693 15.646 1.00 97.12 79 ILE A C 1
ATOM 610 O O . ILE A 1 79 ? -16.204 1.414 16.645 1.00 97.12 79 ILE A O 1
ATOM 614 N N . ARG A 1 80 ? -17.004 -0.327 15.467 1.00 96.44 80 ARG A N 1
ATOM 615 C CA . ARG A 1 80 ? -18.097 -0.646 16.399 1.00 96.44 80 ARG A CA 1
ATOM 616 C C . ARG A 1 80 ? -17.595 -0.998 17.794 1.00 96.44 80 ARG A C 1
ATOM 618 O O . ARG A 1 80 ? -18.145 -0.507 18.776 1.00 96.44 80 ARG A O 1
ATOM 625 N N . ARG A 1 81 ? -16.537 -1.805 17.885 1.00 94.88 81 ARG A N 1
ATOM 626 C CA . ARG A 1 81 ? -15.954 -2.251 19.156 1.00 94.88 81 ARG A CA 1
ATOM 627 C C . ARG A 1 81 ? -15.306 -1.112 19.942 1.00 94.88 81 ARG A C 1
ATOM 629 O O . ARG A 1 81 ? -15.396 -1.090 21.171 1.00 94.88 81 ARG A O 1
ATOM 636 N N . LYS A 1 82 ? -14.636 -0.174 19.262 1.00 93.94 82 LYS A N 1
ATOM 637 C CA . LYS A 1 82 ? -13.721 0.770 19.928 1.00 93.94 82 LYS A CA 1
ATOM 638 C C . LYS A 1 82 ? -14.102 2.249 19.822 1.00 93.94 82 LYS A C 1
ATOM 640 O O . LYS A 1 82 ? -13.732 3.014 20.710 1.00 93.94 82 LYS A O 1
ATOM 645 N N . TYR A 1 83 ? -14.852 2.658 18.804 1.00 95.38 83 TYR A N 1
ATOM 646 C CA . TYR A 1 83 ? -15.041 4.078 18.471 1.00 95.38 83 TYR A CA 1
ATOM 647 C C . TYR A 1 83 ? -16.499 4.541 18.460 1.00 95.38 83 TYR A C 1
ATOM 649 O O . TYR A 1 83 ? -16.776 5.708 18.197 1.00 95.38 83 TYR A O 1
ATOM 657 N N . VAL A 1 84 ? -17.448 3.667 18.800 1.00 95.19 84 VAL A N 1
ATOM 658 C CA . VAL A 1 84 ? -18.831 4.089 19.056 1.00 95.19 84 VAL A CA 1
ATOM 659 C C . VAL A 1 84 ? -18.879 4.856 20.374 1.00 95.19 84 VAL A C 1
ATOM 661 O O . VAL A 1 84 ? -18.614 4.299 21.442 1.00 95.19 84 VAL A O 1
ATOM 664 N N . SER A 1 85 ? -19.189 6.148 20.280 1.00 94.94 85 SER A N 1
ATOM 665 C CA . SER A 1 85 ? -19.432 7.024 21.427 1.00 94.94 85 SER A CA 1
ATOM 666 C C . SER A 1 85 ? -20.616 6.527 22.261 1.00 94.94 85 SER A C 1
ATOM 668 O O . SER A 1 85 ? -21.553 5.928 21.736 1.00 94.94 85 SER A O 1
ATOM 670 N N . SER A 1 86 ? -20.583 6.805 23.558 1.00 92.12 86 SER A N 1
ATOM 671 C CA . SER A 1 86 ? -21.626 6.432 24.519 1.00 92.12 86 SER A CA 1
ATOM 672 C C . SER A 1 86 ? -21.912 7.602 25.461 1.00 92.12 86 SER A C 1
ATOM 674 O O . SER A 1 86 ? -21.285 8.658 25.356 1.00 92.12 86 SER A O 1
ATOM 676 N N . ASP A 1 87 ? -22.815 7.411 26.424 1.00 92.50 87 ASP A N 1
ATOM 677 C CA . ASP A 1 87 ? -23.146 8.427 27.435 1.00 92.50 87 ASP A CA 1
ATOM 678 C C . ASP A 1 87 ? -21.934 8.861 28.282 1.00 92.50 87 ASP A C 1
ATOM 680 O O . ASP A 1 87 ? -21.941 9.933 28.882 1.00 92.50 87 ASP A O 1
ATOM 684 N N . SER A 1 88 ? -20.857 8.065 28.298 1.00 91.06 88 SER A N 1
ATOM 685 C CA . SER A 1 88 ? -19.584 8.421 28.936 1.00 91.06 88 SER A CA 1
ATOM 686 C C . SER A 1 88 ? -18.719 9.393 28.118 1.00 91.06 88 SER A C 1
ATOM 688 O O . SER A 1 88 ? -17.662 9.798 28.598 1.00 91.06 88 SER A O 1
ATOM 690 N N . GLY A 1 89 ? -19.130 9.764 26.8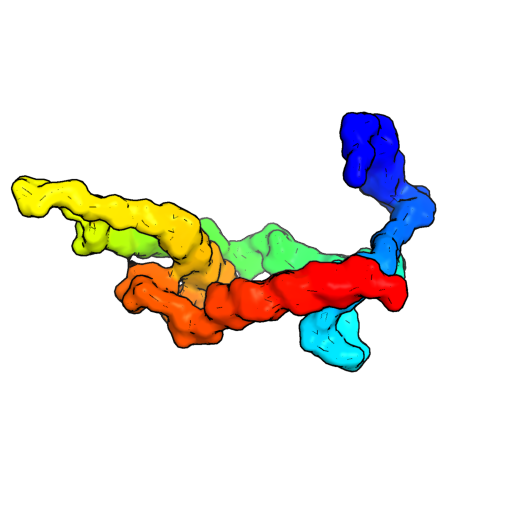99 1.00 93.31 89 GLY A N 1
ATOM 691 C CA . GLY A 1 89 ? -18.472 10.773 26.067 1.00 93.31 89 GLY A CA 1
ATOM 692 C C . GLY A 1 89 ? -18.044 10.296 24.669 1.00 93.31 89 GLY A C 1
ATOM 693 O O . GLY A 1 89 ? -18.231 9.130 24.301 1.00 93.31 89 GLY A O 1
ATOM 694 N N . PRO A 1 90 ? -17.471 11.209 23.859 1.00 94.75 90 PRO A N 1
ATOM 695 C CA . PRO A 1 90 ? -17.034 10.912 22.499 1.00 94.75 90 PRO A CA 1
ATOM 696 C C . PRO A 1 90 ? -15.803 9.996 22.470 1.00 94.75 90 PRO A C 1
ATOM 698 O O . PRO A 1 90 ? -14.882 10.151 23.270 1.00 94.75 90 PRO A O 1
ATOM 701 N N . ARG A 1 91 ? -15.753 9.080 21.495 1.00 95.75 91 ARG A N 1
ATOM 702 C CA . ARG A 1 91 ? -14.601 8.192 21.251 1.00 95.75 91 ARG A CA 1
ATOM 703 C C . ARG A 1 91 ? -13.987 8.497 19.876 1.00 95.75 91 ARG A C 1
ATOM 705 O O . ARG A 1 91 ? -14.400 7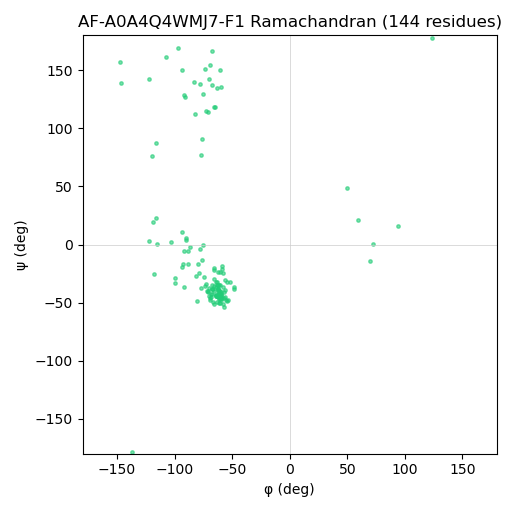.898 18.886 1.00 95.75 91 ARG A O 1
ATOM 712 N N . PRO A 1 92 ? -13.049 9.458 19.778 1.00 95.25 92 PRO A N 1
ATOM 713 C CA . PRO A 1 92 ? -12.511 9.893 18.492 1.00 95.25 92 PRO A CA 1
ATOM 714 C C . PRO A 1 92 ? -11.690 8.787 17.823 1.00 95.25 92 PRO A C 1
ATOM 716 O O . PRO A 1 92 ? -10.887 8.116 18.471 1.00 95.25 92 PRO A O 1
ATOM 719 N N . LEU A 1 93 ? -11.887 8.625 16.516 1.00 95.75 93 LEU A N 1
ATOM 720 C CA . LEU A 1 93 ? -11.148 7.693 15.670 1.00 95.75 93 LEU A CA 1
ATOM 721 C C . LEU A 1 93 ? -9.927 8.377 15.052 1.00 95.75 93 LEU A C 1
ATOM 723 O O . LEU A 1 93 ? -10.058 9.407 14.392 1.00 95.75 93 LEU A O 1
ATOM 727 N N . ASP A 1 94 ? -8.759 7.751 15.194 1.00 95.88 94 ASP A N 1
ATOM 728 C CA . ASP A 1 94 ? -7.592 8.050 14.362 1.00 95.88 94 ASP A CA 1
ATOM 729 C C . ASP A 1 94 ? -7.798 7.415 12.978 1.00 95.88 94 ASP A C 1
ATOM 731 O O . ASP A 1 94 ? -7.510 6.237 12.744 1.00 95.88 94 ASP A O 1
ATOM 735 N N . LEU A 1 95 ? -8.394 8.198 12.075 1.00 96.44 95 LEU A N 1
ATOM 736 C CA . LEU A 1 95 ? -8.728 7.749 10.728 1.00 96.44 95 LEU A CA 1
ATOM 737 C C . LEU A 1 95 ? -7.477 7.365 9.909 1.00 96.44 95 LEU A C 1
ATOM 739 O O . LEU A 1 95 ? -7.516 6.298 9.293 1.00 96.44 95 LEU A O 1
ATOM 743 N N . PRO A 1 96 ? -6.375 8.150 9.900 1.00 96.50 96 PRO A N 1
ATOM 744 C CA . PRO A 1 96 ? -5.132 7.748 9.240 1.00 96.50 96 PRO A CA 1
ATOM 745 C C . PRO A 1 96 ? -4.603 6.388 9.702 1.00 96.50 96 PRO A C 1
ATOM 747 O O . PRO A 1 96 ? -4.315 5.536 8.860 1.00 96.50 96 PRO A O 1
ATOM 750 N N . ARG A 1 97 ? -4.527 6.149 11.019 1.00 96.38 97 ARG A N 1
ATOM 751 C CA . ARG A 1 97 ? -4.007 4.881 11.556 1.00 96.38 97 ARG A CA 1
ATOM 752 C C . ARG A 1 97 ? -4.892 3.699 11.171 1.00 96.38 97 ARG A C 1
ATOM 754 O O . ARG A 1 97 ? -4.393 2.678 10.702 1.00 96.38 97 ARG A O 1
ATOM 761 N N . MET A 1 98 ? -6.211 3.850 11.289 1.00 97.38 98 MET A N 1
ATOM 762 C CA . MET A 1 98 ? -7.150 2.815 10.851 1.00 97.38 98 MET A CA 1
ATOM 763 C C . MET A 1 98 ? -7.039 2.550 9.345 1.00 97.38 98 MET A C 1
ATOM 765 O O . MET A 1 98 ? -7.057 1.393 8.933 1.00 97.38 98 MET A O 1
ATOM 769 N N . ALA A 1 99 ? -6.904 3.591 8.520 1.00 97.81 99 ALA A N 1
ATOM 770 C CA . ALA A 1 99 ? -6.747 3.435 7.077 1.00 97.81 99 ALA A CA 1
ATOM 771 C C . ALA A 1 99 ? -5.467 2.658 6.727 1.00 97.81 99 ALA A C 1
ATOM 773 O O . ALA A 1 99 ? -5.499 1.801 5.841 1.00 97.81 99 ALA A O 1
ATOM 774 N N . GLN A 1 100 ? -4.365 2.890 7.449 1.00 97.75 100 GLN A N 1
ATOM 775 C CA . GLN A 1 100 ? -3.139 2.096 7.318 1.00 97.75 100 GLN A CA 1
ATOM 776 C C . GLN A 1 100 ? -3.376 0.631 7.712 1.00 97.75 100 GLN A C 1
ATOM 778 O O . GLN A 1 100 ? -3.064 -0.259 6.923 1.00 97.75 100 GLN A O 1
ATOM 783 N N . HIS A 1 101 ? -3.988 0.366 8.873 1.00 97.94 101 HIS A N 1
ATOM 784 C CA . HIS A 1 101 ? -4.308 -0.997 9.323 1.00 97.94 101 HIS A CA 1
ATOM 785 C C . HIS A 1 101 ? -5.217 -1.740 8.332 1.00 97.94 101 HIS A C 1
ATOM 787 O O . HIS A 1 101 ? -4.930 -2.877 7.962 1.00 97.94 101 HIS A O 1
ATOM 793 N N . PHE A 1 102 ? -6.279 -1.089 7.850 1.00 98.25 102 PHE A N 1
ATOM 794 C CA . PHE A 1 102 ? -7.182 -1.637 6.839 1.00 98.25 102 PHE A CA 1
ATOM 795 C C . PHE A 1 102 ? -6.450 -1.947 5.531 1.00 98.25 102 PHE A C 1
ATOM 797 O O . PHE A 1 102 ? -6.621 -3.031 4.972 1.00 98.25 102 PHE A O 1
ATOM 804 N N . THR A 1 103 ? -5.601 -1.028 5.063 1.00 98.00 103 THR A N 1
ATOM 805 C CA . THR A 1 103 ? -4.819 -1.228 3.836 1.00 98.00 103 THR A CA 1
ATOM 806 C C . THR A 1 103 ? -3.886 -2.425 3.982 1.00 98.00 103 THR A C 1
ATOM 808 O O . THR A 1 103 ? -3.878 -3.292 3.112 1.00 98.00 103 THR A O 1
ATOM 811 N N . LEU A 1 104 ? -3.156 -2.523 5.098 1.00 97.88 104 LEU A N 1
ATOM 812 C CA . LEU A 1 104 ? -2.226 -3.622 5.367 1.00 97.88 104 LEU A CA 1
ATOM 813 C C . LEU A 1 104 ? -2.942 -4.970 5.476 1.00 97.88 104 LEU A C 1
ATOM 815 O O . LEU A 1 104 ? -2.513 -5.945 4.858 1.00 97.88 104 LEU A O 1
ATOM 819 N N . ASN A 1 105 ? -4.071 -5.028 6.179 1.00 97.38 105 ASN A N 1
ATOM 820 C CA . ASN A 1 105 ? -4.901 -6.230 6.228 1.00 97.38 105 ASN A CA 1
ATOM 821 C C . ASN A 1 105 ? -5.445 -6.618 4.843 1.00 97.38 105 ASN A C 1
ATOM 823 O O . ASN A 1 105 ? -5.423 -7.792 4.483 1.00 97.38 105 ASN A O 1
ATOM 827 N N . THR A 1 106 ? -5.864 -5.645 4.033 1.00 97.25 106 THR A N 1
ATOM 828 C CA . THR A 1 106 ? -6.387 -5.889 2.679 1.00 97.25 106 THR A CA 1
ATOM 829 C C . THR A 1 106 ? -5.317 -6.429 1.745 1.00 97.25 106 THR A C 1
ATOM 831 O O . THR A 1 106 ? -5.515 -7.480 1.137 1.00 97.25 106 THR A O 1
ATOM 834 N N . ILE A 1 107 ? -4.156 -5.777 1.653 1.00 94.94 107 ILE A N 1
ATOM 835 C CA . ILE A 1 107 ? -3.093 -6.251 0.759 1.00 94.94 107 ILE A CA 1
ATOM 836 C C . ILE A 1 107 ? -2.544 -7.608 1.208 1.00 94.94 107 ILE A C 1
ATOM 838 O O . ILE A 1 107 ? -2.247 -8.442 0.361 1.00 94.94 107 ILE A O 1
ATOM 842 N N . THR A 1 108 ? -2.458 -7.870 2.517 1.00 95.50 108 THR A N 1
ATOM 843 C CA . THR A 1 108 ? -1.987 -9.168 3.028 1.00 95.50 108 THR A CA 1
ATOM 844 C C . THR A 1 108 ? -3.014 -10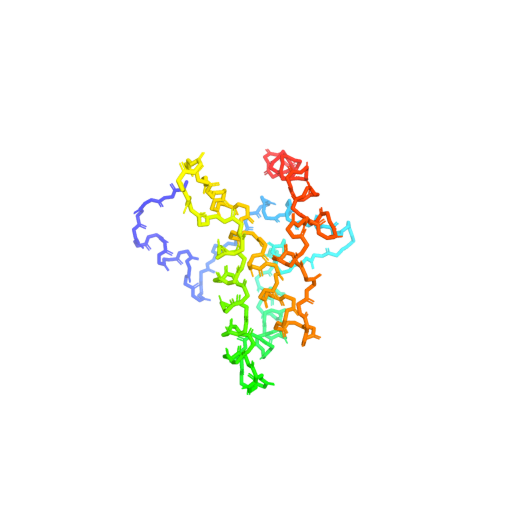.269 2.787 1.00 95.50 108 THR A C 1
ATOM 846 O O . THR A 1 108 ? -2.637 -11.345 2.324 1.00 95.50 108 THR A O 1
ATOM 849 N N . ARG A 1 109 ? -4.313 -9.983 2.956 1.00 95.38 109 ARG A N 1
ATOM 850 C CA . ARG A 1 109 ? -5.398 -10.895 2.570 1.00 95.38 109 ARG A CA 1
ATOM 851 C C . ARG A 1 109 ? -5.333 -11.266 1.094 1.00 95.38 109 ARG A C 1
ATOM 853 O O . ARG A 1 109 ? -5.450 -12.443 0.765 1.00 95.38 109 ARG A O 1
ATOM 860 N N . ILE A 1 110 ? -5.129 -10.284 0.221 1.00 92.69 110 ILE A N 1
ATOM 861 C CA . ILE A 1 110 ? -5.054 -10.502 -1.227 1.00 92.69 110 ILE A CA 1
ATOM 862 C C . ILE A 1 110 ? -3.788 -11.280 -1.602 1.00 92.69 110 ILE A C 1
ATOM 864 O O . ILE A 1 110 ? -3.867 -12.217 -2.390 1.00 92.69 110 ILE A O 1
ATOM 868 N N . ALA A 1 111 ? -2.636 -10.913 -1.036 1.00 90.06 111 ALA A N 1
ATOM 869 C CA . ALA A 1 111 ? -1.342 -11.485 -1.404 1.00 90.06 111 ALA A CA 1
ATOM 870 C C . ALA A 1 111 ? -1.094 -12.882 -0.811 1.00 90.06 111 ALA A C 1
ATOM 872 O O . ALA A 1 111 ? -0.497 -13.730 -1.468 1.00 90.06 111 ALA A O 1
ATOM 873 N N . TYR A 1 112 ? -1.538 -13.128 0.425 1.00 91.38 112 TYR A N 1
ATOM 874 C CA . TYR A 1 112 ? -1.231 -14.351 1.180 1.00 91.38 112 TYR A CA 1
ATOM 875 C C . TYR A 1 112 ? -2.461 -15.217 1.474 1.00 91.38 112 TYR A C 1
ATOM 877 O O . TYR A 1 112 ? -2.347 -16.233 2.158 1.00 91.38 112 TYR A O 1
ATOM 885 N N . GLY A 1 113 ? -3.649 -14.806 1.021 1.00 92.12 113 GLY A N 1
ATOM 886 C CA . GLY A 1 113 ? -4.916 -15.476 1.330 1.00 92.12 113 GLY A CA 1
ATOM 887 C C . GLY A 1 113 ? -5.394 -15.284 2.775 1.00 92.12 113 GLY A C 1
ATOM 888 O O . GLY A 1 113 ? -6.453 -15.796 3.136 1.00 92.12 113 GLY A O 1
ATOM 889 N N . LYS A 1 114 ? -4.644 -14.543 3.601 1.00 94.19 114 LYS A N 1
ATOM 890 C CA . LYS A 1 114 ? -4.977 -14.228 4.994 1.00 94.19 114 LYS A CA 1
ATOM 891 C C . LYS A 1 114 ? -4.470 -12.844 5.383 1.00 94.19 114 LYS A C 1
ATOM 893 O O . LYS A 1 114 ? -3.357 -12.459 5.031 1.00 94.19 114 LYS A O 1
ATOM 898 N N . GLU A 1 115 ? -5.290 -12.114 6.116 1.00 95.88 115 GLU A N 1
ATOM 899 C CA . GLU A 1 115 ? -4.903 -10.873 6.769 1.00 95.88 115 GLU A CA 1
ATOM 900 C C . GLU A 1 115 ? -3.933 -11.130 7.928 1.00 95.88 115 GLU A C 1
ATOM 902 O O . GLU A 1 115 ? -3.882 -12.215 8.510 1.00 95.88 115 GLU A O 1
ATOM 907 N N . PHE A 1 116 ? -3.132 -10.119 8.250 1.00 96.69 116 PHE A N 1
ATOM 908 C CA . PHE A 1 116 ? -2.115 -10.199 9.301 1.00 96.69 116 PHE A CA 1
ATOM 909 C C . PHE A 1 116 ? -2.613 -9.735 10.677 1.00 96.69 116 PHE A C 1
ATOM 911 O O . PHE A 1 116 ? -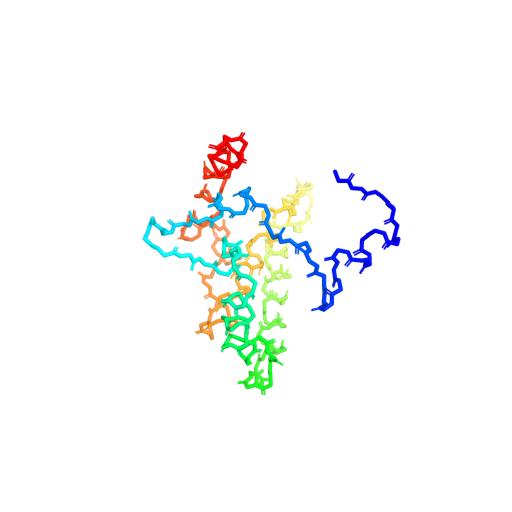1.900 -9.899 11.663 1.00 96.69 116 PHE A O 1
ATOM 918 N N . GLY A 1 117 ? -3.840 -9.212 10.756 1.00 96.19 117 GLY A N 1
ATOM 919 C CA . GLY A 1 117 ? -4.523 -8.917 12.018 1.00 96.19 117 GLY A CA 1
ATOM 920 C C . GLY A 1 117 ? -4.369 -7.482 12.526 1.00 96.19 117 GLY A C 1
ATOM 921 O O . GLY A 1 117 ? -4.703 -7.224 13.676 1.00 96.19 117 GLY A O 1
ATOM 922 N N . TYR A 1 118 ? -3.935 -6.532 11.690 1.00 97.50 118 TYR A N 1
ATOM 923 C CA . TYR A 1 118 ? -3.728 -5.127 12.080 1.00 97.50 118 TYR A CA 1
ATOM 924 C C . TYR A 1 118 ? -4.981 -4.465 12.685 1.00 97.50 118 TYR A C 1
ATOM 926 O O . TYR A 1 118 ? -4.878 -3.700 13.640 1.00 97.50 118 TYR A O 1
ATOM 934 N N . LEU A 1 119 ? -6.175 -4.758 12.151 1.00 96.94 119 LEU A N 1
ATOM 935 C CA . LEU A 1 119 ? -7.453 -4.254 12.685 1.00 96.94 119 LEU A CA 1
ATOM 936 C C . LEU A 1 119 ? -7.945 -5.014 13.931 1.00 96.94 119 LEU A C 1
ATOM 938 O O . LEU A 1 119 ? -8.721 -4.474 14.722 1.00 96.94 119 LEU A O 1
ATOM 942 N N . ASP A 1 120 ? -7.520 -6.263 14.110 1.00 95.44 120 ASP A N 1
ATOM 943 C CA . ASP A 1 120 ? -7.971 -7.102 15.223 1.00 95.44 120 ASP A CA 1
ATOM 944 C C . ASP A 1 120 ? -7.205 -6.762 16.496 1.00 95.44 120 ASP A C 1
ATOM 946 O O . ASP A 1 120 ? -7.815 -6.524 17.542 1.00 95.44 120 ASP A O 1
ATOM 950 N N . SER A 1 121 ? -5.875 -6.695 16.387 1.00 94.88 121 SER A N 1
ATOM 951 C CA . SER A 1 121 ? -4.981 -6.322 17.483 1.00 94.88 121 SER A CA 1
ATOM 952 C C . SER A 1 121 ? -4.905 -4.818 17.712 1.00 94.88 121 SER A C 1
ATOM 954 O O . SER A 1 121 ? -4.432 -4.397 18.766 1.00 94.88 121 SER A O 1
ATOM 956 N N . ASP A 1 122 ? -5.348 -4.025 16.731 1.00 95.25 122 ASP A N 1
ATOM 957 C CA . ASP A 1 122 ? -5.158 -2.579 16.691 1.00 95.25 122 ASP A CA 1
ATOM 958 C C . ASP A 1 122 ? -3.700 -2.175 16.943 1.00 95.25 122 ASP A C 1
ATOM 960 O O . ASP A 1 122 ? -3.366 -1.348 17.796 1.00 95.25 122 ASP A O 1
ATOM 964 N N . SER A 1 123 ? -2.804 -2.843 16.227 1.00 96.25 123 SER A N 1
ATOM 965 C CA . SER A 1 123 ? -1.374 -2.649 16.378 1.00 96.25 123 SER A CA 1
ATOM 966 C C . SER A 1 123 ? -0.645 -2.853 15.060 1.00 96.25 123 SER A C 1
ATOM 968 O O . SER A 1 123 ? -1.109 -3.546 14.153 1.00 96.25 123 SER A O 1
ATOM 970 N N . ASP A 1 124 ? 0.538 -2.255 14.969 1.00 96.00 124 ASP A N 1
ATOM 971 C CA . ASP A 1 124 ? 1.455 -2.444 13.853 1.00 96.00 124 ASP A CA 1
ATOM 972 C C . ASP A 1 124 ? 2.180 -3.793 13.996 1.00 96.00 124 ASP A C 1
ATOM 974 O O . ASP A 1 124 ? 3.321 -3.852 14.447 1.00 96.00 124 ASP A O 1
ATOM 978 N N . VAL A 1 125 ? 1.474 -4.886 13.675 1.00 94.31 125 VAL A N 1
ATOM 979 C CA . VAL A 1 125 ? 1.849 -6.287 13.978 1.00 94.31 125 VAL A CA 1
ATOM 980 C C . VAL A 1 125 ? 3.294 -6.636 13.601 1.00 94.31 125 VAL A C 1
ATOM 982 O O . VAL A 1 125 ? 3.954 -7.382 14.322 1.00 94.31 125 VAL A O 1
ATOM 985 N N . PHE A 1 126 ? 3.785 -6.087 12.489 1.00 94.69 126 PHE A N 1
ATOM 986 C CA . PHE A 1 126 ? 5.137 -6.315 11.965 1.00 94.69 126 PHE A CA 1
ATOM 987 C C . PHE A 1 126 ? 5.971 -5.035 11.883 1.00 94.69 126 PHE A C 1
ATOM 989 O O . PHE A 1 126 ? 6.933 -4.983 11.121 1.00 94.69 126 PHE A O 1
ATOM 996 N N . GLU A 1 127 ? 5.584 -3.999 12.628 1.00 96.19 127 GLU A N 1
ATOM 997 C CA . GLU A 1 127 ? 6.300 -2.718 12.691 1.00 96.19 127 GLU A CA 1
ATOM 998 C C . GLU A 1 127 ? 6.431 -2.025 11.318 1.00 96.19 127 GLU A C 1
ATOM 1000 O O . GLU A 1 127 ? 7.280 -1.158 11.122 1.00 96.19 127 GLU A O 1
ATOM 1005 N N . TYR A 1 128 ? 5.573 -2.386 10.357 1.00 95.19 128 TYR A N 1
ATOM 1006 C CA . TYR A 1 128 ? 5.609 -1.885 8.985 1.00 95.19 128 TYR A CA 1
ATOM 1007 C C . TYR A 1 128 ? 5.427 -0.370 8.946 1.00 95.19 128 TYR A C 1
ATOM 1009 O O . TYR A 1 128 ? 6.142 0.328 8.224 1.00 95.19 128 TYR A O 1
ATOM 1017 N N . ILE A 1 129 ? 4.462 0.148 9.708 1.00 96.12 129 ILE A N 1
ATOM 1018 C CA . ILE A 1 129 ? 4.164 1.578 9.733 1.00 96.12 129 ILE A CA 1
ATOM 1019 C C . ILE A 1 129 ? 5.317 2.318 10.404 1.00 96.12 129 ILE A C 1
ATOM 1021 O O . ILE A 1 129 ? 5.821 3.280 9.829 1.00 96.12 129 ILE A O 1
ATOM 1025 N N . ARG A 1 130 ? 5.780 1.832 11.562 1.00 96.75 130 ARG A N 1
ATOM 1026 C CA . ARG A 1 130 ? 6.903 2.435 12.289 1.00 96.75 130 ARG A CA 1
ATOM 1027 C C . ARG A 1 130 ? 8.161 2.484 11.424 1.00 96.75 130 ARG A C 1
ATOM 1029 O O . ARG A 1 130 ? 8.747 3.548 11.254 1.00 96.75 130 ARG A O 1
ATOM 1036 N N . THR A 1 131 ? 8.549 1.360 10.824 1.00 95.25 131 THR A N 1
ATOM 1037 C CA . THR A 1 131 ? 9.725 1.299 9.950 1.00 95.25 131 THR A CA 1
ATOM 1038 C C . THR A 1 131 ? 9.561 2.208 8.737 1.00 95.25 131 THR A C 1
ATOM 1040 O O . THR A 1 131 ? 10.506 2.900 8.372 1.00 95.25 131 THR A O 1
ATOM 1043 N N . THR A 1 132 ? 8.371 2.275 8.133 1.00 93.56 132 THR A N 1
ATOM 1044 C CA . THR A 1 132 ? 8.114 3.190 7.008 1.00 93.56 132 THR A CA 1
ATOM 1045 C C . THR A 1 132 ? 8.281 4.658 7.419 1.00 93.56 132 THR A C 1
ATOM 1047 O O . THR A 1 132 ? 8.905 5.431 6.692 1.00 93.56 132 THR A O 1
ATOM 1050 N N . GLU A 1 133 ? 7.761 5.046 8.586 1.00 94.69 133 GLU A N 1
ATOM 1051 C CA . GLU A 1 133 ? 7.906 6.400 9.138 1.00 94.69 133 GLU A CA 1
ATOM 1052 C C . GLU A 1 133 ? 9.381 6.751 9.415 1.00 94.69 133 GLU A C 1
ATOM 1054 O O . GLU A 1 133 ? 9.808 7.870 9.133 1.00 94.69 133 GLU A O 1
ATOM 1059 N N . GLU A 1 134 ? 10.179 5.793 9.894 1.00 94.75 134 GLU A N 1
ATOM 1060 C CA . GLU A 1 134 ? 11.610 5.974 10.177 1.00 94.75 134 GLU A CA 1
ATOM 1061 C C . GLU A 1 134 ? 12.471 6.097 8.908 1.00 94.75 134 GLU A C 1
ATOM 1063 O O . GLU A 1 134 ? 13.398 6.913 8.861 1.00 94.75 134 GLU A O 1
ATOM 1068 N N . ILE A 1 135 ? 12.184 5.307 7.866 1.00 91.81 135 ILE A N 1
ATOM 1069 C CA . ILE A 1 135 ? 12.995 5.306 6.636 1.00 91.81 135 ILE A CA 1
ATOM 1070 C C . ILE A 1 135 ? 12.633 6.446 5.686 1.00 91.81 135 ILE A C 1
ATOM 1072 O O . ILE A 1 135 ? 13.491 6.887 4.922 1.00 91.81 135 ILE A O 1
ATOM 1076 N N . MET A 1 136 ? 11.396 6.953 5.715 1.00 92.12 136 MET A N 1
ATOM 1077 C CA . MET A 1 136 ? 10.937 7.911 4.706 1.00 92.12 136 MET A CA 1
ATOM 1078 C C . MET A 1 136 ? 11.769 9.211 4.652 1.00 92.12 136 MET A C 1
ATOM 1080 O O . MET A 1 136 ? 12.149 9.620 3.550 1.00 92.12 136 MET A O 1
ATOM 1084 N N . PRO A 1 137 ? 12.168 9.832 5.783 1.00 92.81 137 PRO A N 1
ATOM 1085 C CA . PRO A 1 137 ? 13.081 10.977 5.758 1.00 92.81 137 PRO A CA 1
ATOM 1086 C C . PRO A 1 137 ? 14.450 10.645 5.147 1.00 92.81 137 PRO A C 1
ATOM 1088 O O . PRO A 1 137 ? 15.050 11.476 4.466 1.00 92.81 137 PRO A O 1
ATOM 1091 N N . GLN A 1 138 ? 14.947 9.422 5.356 1.00 89.12 138 GLN A N 1
ATOM 1092 C CA . GLN A 1 138 ? 16.223 8.973 4.793 1.00 89.12 138 GLN A CA 1
ATOM 1093 C C . GLN A 1 138 ? 16.120 8.766 3.281 1.00 89.12 138 GLN A C 1
ATOM 1095 O O . GLN A 1 138 ? 17.029 9.148 2.543 1.00 89.12 138 GLN A O 1
ATOM 1100 N N . THR A 1 139 ? 15.009 8.194 2.810 1.00 89.44 139 THR A N 1
ATOM 1101 C CA . THR A 1 139 ? 14.701 8.074 1.383 1.00 89.44 139 THR A CA 1
ATOM 1102 C C . THR A 1 139 ? 14.636 9.450 0.732 1.00 89.44 139 THR A C 1
ATOM 1104 O O . THR A 1 139 ? 15.272 9.650 -0.298 1.00 89.44 139 THR A O 1
ATOM 1107 N N . GLN A 1 140 ? 13.953 10.418 1.347 1.00 90.00 140 GLN A N 1
ATOM 1108 C CA . GLN A 1 140 ? 13.901 11.786 0.830 1.00 90.00 140 GLN A CA 1
ATOM 1109 C C . GLN A 1 140 ? 15.298 12.415 0.743 1.00 90.00 140 GLN A C 1
ATOM 1111 O O . GLN A 1 140 ? 15.678 12.905 -0.317 1.00 90.00 140 GLN A O 1
ATOM 1116 N N . LEU A 1 141 ? 16.099 12.314 1.810 1.00 91.06 141 LEU A N 1
ATOM 1117 C CA . LEU A 1 141 ? 17.472 12.820 1.818 1.00 91.06 141 LEU A CA 1
ATOM 1118 C C . LEU A 1 141 ? 18.315 12.211 0.688 1.00 91.06 141 LEU A C 1
ATOM 1120 O O . LEU A 1 141 ? 19.018 12.931 -0.013 1.00 91.06 141 LEU A O 1
ATOM 1124 N N . ARG A 1 142 ? 18.236 10.891 0.485 1.00 87.56 142 ARG A N 1
ATOM 1125 C CA . ARG A 1 142 ? 18.954 10.206 -0.604 1.00 87.56 142 ARG A CA 1
ATOM 1126 C C . ARG A 1 142 ? 18.495 10.656 -1.985 1.00 87.56 142 ARG A C 1
ATOM 1128 O O . ARG A 1 142 ? 19.294 10.637 -2.911 1.00 87.56 142 ARG A O 1
ATOM 1135 N N . ALA A 1 143 ? 17.226 11.015 -2.128 1.00 90.06 143 ALA A N 1
ATOM 1136 C CA . ALA A 1 143 ? 16.660 11.443 -3.398 1.00 90.06 143 ALA A CA 1
ATOM 1137 C C . ALA A 1 143 ? 17.100 12.864 -3.793 1.00 90.06 143 ALA A C 1
ATOM 1139 O O . ALA A 1 143 ? 17.158 13.172 -4.984 1.00 90.06 143 ALA A O 1
ATOM 1140 N N . ASP A 1 144 ? 17.406 13.701 -2.798 1.00 88.88 144 ASP A N 1
ATOM 1141 C CA . ASP A 1 144 ? 17.844 15.089 -2.973 1.00 88.88 144 ASP A CA 1
ATOM 1142 C C . ASP A 1 144 ? 19.373 15.224 -3.132 1.00 88.88 144 ASP A C 1
ATOM 1144 O O . ASP A 1 144 ? 19.859 16.258 -3.598 1.00 88.88 144 ASP A O 1
ATOM 1148 N N . LEU A 1 145 ? 20.139 14.191 -2.762 1.00 80.81 145 LEU A N 1
ATOM 1149 C CA . LEU A 1 145 ? 21.584 14.131 -2.986 1.00 80.81 145 LEU A CA 1
ATOM 1150 C C . LEU A 1 145 ? 21.896 13.776 -4.457 1.00 80.81 145 LEU A C 1
ATOM 1152 O O . LEU A 1 145 ? 21.217 12.920 -5.029 1.00 80.81 145 LEU A O 1
ATOM 1156 N N . PRO A 1 146 ? 22.896 14.434 -5.079 1.00 64.00 146 PRO A N 1
ATOM 1157 C CA . PRO A 1 146 ? 23.281 14.190 -6.470 1.00 64.00 146 PRO A CA 1
ATOM 1158 C C . PRO A 1 146 ? 23.858 12.791 -6.722 1.00 64.00 146 PRO A C 1
ATOM 1160 O O . PRO A 1 146 ? 24.526 12.239 -5.817 1.00 64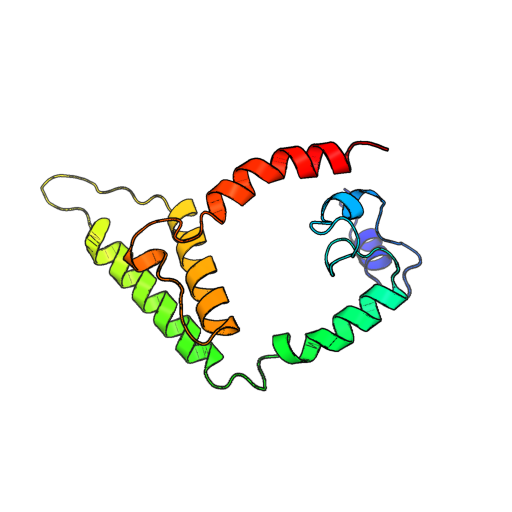.00 146 PRO A O 1
#

Nearest PDB structures (foldseek):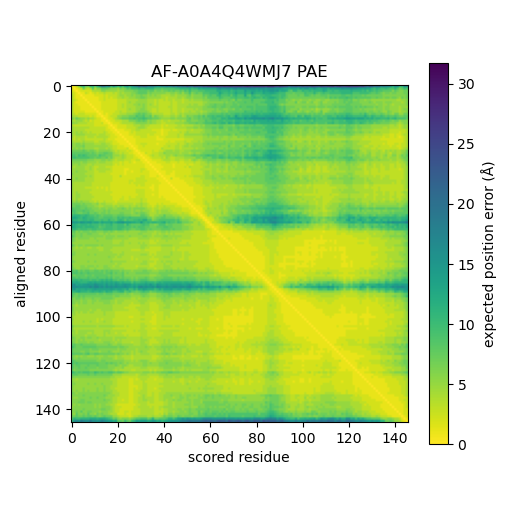
  6w2v-assembly2_B  TM=2.279E-01  e=5.326E+00  synthetic construct

Sequence (146 aa):
MTDYPKLIRNTSSVRSTYVRSGWYGAARLDPYDDIMASLRDTAAHDKLKAKTAFDYAGKENPALEAGIDSQVAGMVDYIRRKYVSSDSGPRPLDLPRMAQHFTLNTITRIAYGKEFGYLDSDSDVFEYIRTTEEIMPQTQLRADLP

Mean predicted aligned error: 4.96 Å

Foldseek 3Di:
DDPDVVVVCQCPDPPRPDWDDCLQCLVDPDPVDDDLSSDTPVVVNVVVCVVCVVLVVCPPPPCLVVLLVVLVVLLVVLCVVQQDADPVGGRDDPPVLSVVLSVQQNVCCSVVVGGPCCSPVVDPNPCVVVVCVVCVVVSVVSSPDD

Secondary structure (DSSP, 8-state):
----HHHHHHHTSTT------GGGGGG--SSS---TTT---HHHHHHHHHHHTTGGG-TT-TTHHHHHHHHHHHHHHHHHHHT--BTTB-----HHHHHHHHHHHHHHHHHHSS---HHHHTS-TTSHHHHHHHHHHHHHHHHH--

pLDDT: mean 92.35, std 5.52, range [60.09, 98.38]

Radius of gyration: 20.03 Å; Cα contacts (8 Å, |Δi|>4): 119; chains: 1; bounding box: 46×38×56 Å